Protein AF-A0A4Q4CP28-F1 (afdb_monomer)

Radius of gyration: 20.68 Å; Cα contacts (8 Å, |Δi|>4): 14; chains: 1; bounding box: 47×30×58 Å

Mean predicted aligned error: 13.51 Å

Structure (mmCIF, N/CA/C/O backbone):
data_AF-A0A4Q4CP28-F1
#
_entry.id   AF-A0A4Q4CP28-F1
#
loop_
_atom_site.group_PDB
_atom_site.id
_atom_site.type_symbol
_atom_site.label_atom_id
_atom_site.label_alt_id
_atom_site.label_comp_id
_atom_site.label_asym_id
_atom_site.label_entity_id
_atom_site.label_seq_id
_atom_site.pdbx_PDB_ins_code
_atom_site.Cartn_x
_atom_site.Cartn_y
_atom_site.Cartn_z
_atom_site.occupancy
_atom_site.B_iso_or_equiv
_atom_site.auth_seq_id
_atom_site.auth_comp_id
_atom_site.auth_asym_id
_atom_site.auth_atom_id
_atom_site.pdbx_PDB_model_num
ATOM 1 N N . MET A 1 1 ? 15.686 17.143 -4.594 1.00 51.91 1 MET A N 1
ATOM 2 C CA . MET A 1 1 ? 14.373 17.544 -4.028 1.00 51.91 1 MET A CA 1
ATOM 3 C C . MET A 1 1 ? 13.173 16.934 -4.764 1.00 51.91 1 MET A C 1
ATOM 5 O O . MET A 1 1 ? 12.097 16.880 -4.190 1.00 51.91 1 MET A O 1
ATOM 9 N 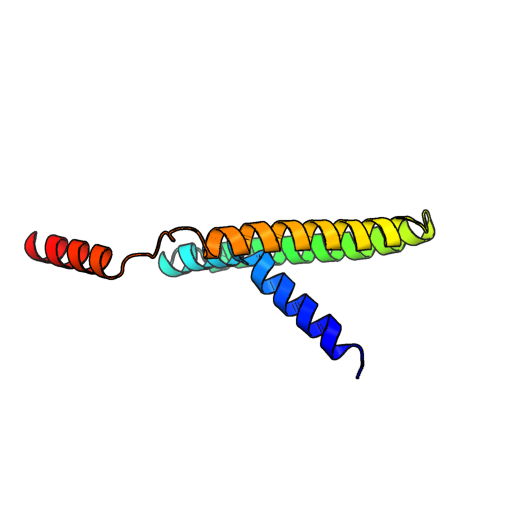N . THR A 1 2 ? 13.331 16.411 -5.984 1.00 61.72 2 THR A N 1
ATOM 10 C CA . THR A 1 2 ? 12.243 15.841 -6.805 1.00 61.72 2 THR A CA 1
ATOM 11 C C . THR A 1 2 ? 11.714 14.476 -6.349 1.00 61.72 2 THR A C 1
ATOM 13 O O . THR A 1 2 ? 10.580 14.151 -6.670 1.00 61.72 2 THR A O 1
ATOM 16 N N . ALA A 1 3 ? 12.474 13.693 -5.574 1.00 70.38 3 ALA A N 1
ATOM 17 C CA . ALA A 1 3 ? 12.052 12.363 -5.107 1.00 70.38 3 ALA A CA 1
ATOM 18 C C . ALA A 1 3 ? 11.120 12.386 -3.878 1.00 70.38 3 ALA A C 1
ATOM 20 O O . ALA A 1 3 ? 10.408 11.416 -3.623 1.00 70.38 3 ALA A O 1
ATOM 21 N N . ALA A 1 4 ? 11.090 13.495 -3.131 1.00 77.50 4 ALA A N 1
ATOM 22 C CA . ALA A 1 4 ? 10.295 13.603 -1.908 1.00 77.50 4 ALA A CA 1
ATOM 23 C C . ALA A 1 4 ? 8.786 13.581 -2.194 1.00 77.50 4 ALA A C 1
ATOM 25 O O . ALA A 1 4 ? 8.028 12.958 -1.460 1.00 77.50 4 ALA A O 1
ATOM 26 N N . VAL A 1 5 ? 8.358 14.220 -3.285 1.00 81.44 5 VAL A N 1
ATOM 27 C CA . VAL A 1 5 ? 6.943 14.311 -3.666 1.00 81.44 5 VAL A CA 1
ATOM 28 C C . VAL A 1 5 ? 6.391 12.952 -4.133 1.00 81.44 5 VAL A C 1
ATOM 30 O O . VAL A 1 5 ? 5.400 12.507 -3.558 1.00 81.44 5 VAL A O 1
ATOM 33 N N . PRO A 1 6 ? 7.026 12.227 -5.080 1.00 76.88 6 PRO A N 1
ATOM 34 C CA . PRO A 1 6 ? 6.618 10.865 -5.422 1.00 76.88 6 PRO A CA 1
ATOM 35 C C . PRO A 1 6 ? 6.671 9.921 -4.219 1.00 76.88 6 PRO A C 1
ATOM 37 O O . PRO A 1 6 ? 5.717 9.187 -3.988 1.00 76.88 6 PRO A O 1
ATOM 40 N N . GLY A 1 7 ? 7.741 9.978 -3.414 1.00 74.88 7 GLY A N 1
ATOM 41 C CA . GLY A 1 7 ? 7.875 9.146 -2.216 1.00 74.88 7 GLY A CA 1
ATOM 42 C C . GLY A 1 7 ? 6.759 9.388 -1.197 1.00 74.88 7 GLY A C 1
ATOM 43 O O . GLY A 1 7 ? 6.223 8.439 -0.632 1.00 74.88 7 GLY A O 1
ATOM 44 N N . PHE A 1 8 ? 6.344 10.645 -1.024 1.00 81.81 8 PHE A N 1
ATOM 45 C CA . PHE A 1 8 ? 5.222 11.017 -0.165 1.00 81.81 8 PHE A CA 1
ATOM 46 C C . PHE A 1 8 ? 3.889 10.443 -0.663 1.00 81.81 8 PHE A C 1
ATOM 48 O O . PHE A 1 8 ? 3.157 9.830 0.114 1.00 81.81 8 PHE A O 1
ATOM 55 N N . PHE A 1 9 ? 3.583 10.587 -1.957 1.00 81.44 9 PHE A N 1
ATOM 56 C CA . PHE A 1 9 ? 2.356 10.028 -2.533 1.00 81.44 9 PHE A CA 1
ATOM 57 C C . PHE A 1 9 ? 2.333 8.496 -2.490 1.00 81.44 9 PHE A C 1
ATOM 59 O O . PHE A 1 9 ? 1.283 7.913 -2.223 1.00 81.44 9 PHE A O 1
ATOM 66 N N . VAL A 1 10 ? 3.482 7.844 -2.684 1.00 78.44 10 VAL A N 1
ATOM 67 C CA . VAL A 1 10 ? 3.615 6.387 -2.552 1.00 78.44 10 VAL A CA 1
ATOM 68 C 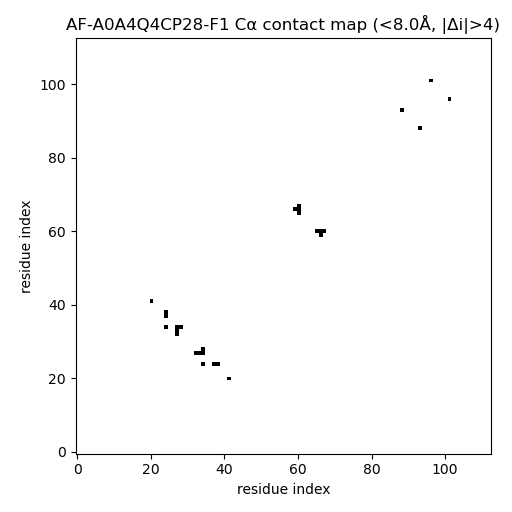C . VAL A 1 10 ? 3.345 5.943 -1.113 1.00 78.44 10 VAL A C 1
ATOM 70 O O . VAL A 1 10 ? 2.541 5.034 -0.912 1.00 78.44 10 VAL A O 1
ATOM 73 N N . LEU A 1 11 ? 3.929 6.610 -0.107 1.00 71.31 11 LEU A N 1
ATOM 74 C CA . LEU A 1 11 ? 3.650 6.305 1.304 1.00 71.31 11 LEU A CA 1
ATOM 75 C C . LEU A 1 11 ? 2.169 6.513 1.652 1.00 71.31 11 LEU A C 1
ATOM 77 O O . LEU A 1 11 ? 1.568 5.663 2.309 1.00 71.31 11 LEU A O 1
ATOM 81 N N . MET A 1 12 ? 1.560 7.608 1.186 1.00 73.31 12 MET A N 1
ATOM 82 C CA . MET A 1 12 ? 0.130 7.862 1.391 1.00 73.31 12 MET A CA 1
ATOM 83 C C . MET A 1 12 ? -0.752 6.794 0.740 1.00 73.31 12 MET A C 1
ATOM 85 O O . MET A 1 12 ? -1.703 6.319 1.362 1.00 73.31 12 MET A O 1
ATOM 89 N N . SER A 1 13 ? -0.420 6.370 -0.481 1.00 68.38 13 SER A N 1
ATOM 90 C CA . SER A 1 13 ? -1.163 5.323 -1.181 1.00 68.38 13 SER A CA 1
ATOM 91 C C . SER A 1 13 ? -1.022 3.964 -0.498 1.00 68.38 13 SER A C 1
ATOM 93 O O . SER A 1 13 ? -2.007 3.236 -0.433 1.00 68.38 13 SER A O 1
ATOM 95 N N . LEU A 1 14 ? 0.154 3.625 0.046 1.00 65.62 14 LEU A N 1
ATOM 96 C CA . LEU A 1 14 ? 0.350 2.389 0.812 1.00 65.62 14 LEU A CA 1
ATOM 97 C C . LEU A 1 14 ? -0.551 2.355 2.055 1.00 65.62 14 LEU A C 1
ATOM 99 O O . LEU A 1 14 ? -1.209 1.351 2.305 1.00 65.62 14 LEU A O 1
ATOM 103 N N . ILE A 1 15 ? -0.647 3.467 2.790 1.00 63.62 15 ILE A N 1
ATOM 104 C CA . 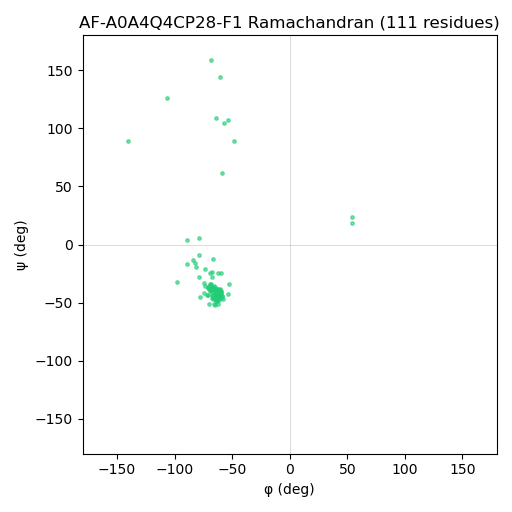ILE A 1 15 ? -1.480 3.573 4.000 1.00 63.62 15 ILE A CA 1
ATOM 105 C C . ILE A 1 15 ? -2.973 3.399 3.672 1.00 63.62 15 ILE A C 1
ATOM 107 O O . ILE A 1 15 ? -3.694 2.709 4.396 1.00 63.62 15 ILE A O 1
ATOM 111 N N . VAL A 1 16 ? -3.434 3.992 2.566 1.00 62.16 16 VAL A N 1
ATOM 112 C CA . VAL A 1 16 ? -4.833 3.909 2.114 1.00 62.16 16 VAL A CA 1
ATOM 113 C C . VAL A 1 16 ? -5.161 2.538 1.506 1.00 62.16 16 VAL A C 1
ATOM 115 O O . VAL A 1 16 ? -6.221 1.982 1.794 1.00 62.16 16 VAL A O 1
ATOM 118 N N . ALA A 1 17 ? -4.264 1.963 0.699 1.00 61.12 17 ALA A N 1
ATOM 119 C CA . ALA A 1 17 ? -4.470 0.677 0.026 1.00 61.12 17 ALA A CA 1
ATOM 120 C C . ALA A 1 17 ? -4.430 -0.510 1.002 1.00 61.12 17 ALA A C 1
ATOM 122 O O . ALA A 1 17 ? -5.251 -1.421 0.902 1.00 61.12 17 ALA A O 1
ATOM 123 N N . LEU A 1 18 ? -3.550 -0.460 2.008 1.00 61.06 18 LEU A N 1
ATOM 124 C CA . LEU A 1 18 ? -3.495 -1.431 3.108 1.00 61.06 18 LEU A CA 1
ATOM 125 C C . LEU A 1 18 ? -4.575 -1.170 4.176 1.00 61.06 18 LEU A C 1
ATOM 127 O O . LEU A 1 18 ? -4.619 -1.856 5.195 1.00 61.06 18 LEU A O 1
ATOM 131 N N . GLY A 1 19 ? -5.486 -0.210 3.961 1.00 57.91 19 GLY A N 1
ATOM 132 C CA . GLY A 1 19 ? -6.529 0.177 4.916 1.00 57.91 19 GLY A CA 1
ATOM 133 C C . GLY A 1 19 ? -7.375 -0.996 5.429 1.00 57.91 19 GLY A C 1
ATOM 134 O O . GLY A 1 19 ? -7.733 -1.024 6.603 1.00 57.91 19 GLY A O 1
ATOM 135 N N . ALA A 1 20 ? -7.626 -2.013 4.598 1.00 60.72 20 ALA A N 1
ATOM 136 C CA . ALA A 1 20 ? -8.318 -3.231 5.025 1.00 60.72 20 ALA A CA 1
ATOM 137 C C . ALA A 1 20 ? -7.486 -4.081 6.008 1.00 60.72 20 ALA A C 1
ATOM 139 O O . ALA A 1 20 ? -8.035 -4.591 6.987 1.00 60.72 20 ALA A O 1
ATOM 140 N N . GLN A 1 21 ? -6.168 -4.183 5.797 1.00 64.44 21 GLN A N 1
ATOM 141 C CA . GLN A 1 21 ? -5.257 -4.860 6.724 1.00 64.44 21 GLN A CA 1
ATOM 142 C C . GLN A 1 21 ? -5.117 -4.069 8.037 1.00 64.44 21 GLN A C 1
ATOM 144 O O . GLN A 1 21 ? -5.185 -4.653 9.119 1.00 64.44 21 GLN A O 1
ATOM 149 N N . ASN A 1 22 ? -5.049 -2.733 7.958 1.00 63.59 22 ASN A N 1
ATOM 150 C CA . ASN A 1 22 ? -5.020 -1.844 9.124 1.00 63.59 22 ASN A CA 1
ATOM 151 C C . ASN A 1 22 ? -6.306 -1.942 9.962 1.00 63.59 22 ASN A C 1
ATOM 153 O O . ASN A 1 22 ? -6.237 -2.000 11.187 1.00 63.59 22 ASN A O 1
ATOM 157 N N . VAL A 1 23 ? -7.482 -2.035 9.330 1.00 67.25 23 VAL A N 1
ATOM 158 C CA . VAL A 1 23 ? -8.771 -2.236 10.021 1.00 67.25 23 VAL A CA 1
ATOM 159 C C . VAL A 1 23 ? -8.874 -3.631 10.643 1.00 67.25 23 VAL A C 1
ATOM 161 O O . VAL A 1 23 ? -9.452 -3.773 11.722 1.00 67.25 23 VAL A O 1
ATOM 164 N N . PHE A 1 24 ? -8.306 -4.661 10.011 1.00 67.62 24 PHE A N 1
ATOM 165 C CA . PHE A 1 24 ? -8.252 -6.010 10.578 1.00 67.62 24 PHE A CA 1
ATOM 166 C C . PHE A 1 24 ? -7.361 -6.058 11.827 1.00 67.62 24 PHE A C 1
ATOM 168 O O . PHE A 1 24 ? -7.806 -6.534 12.873 1.00 67.62 24 PHE A O 1
ATOM 175 N N . VAL A 1 25 ? -6.162 -5.471 11.764 1.00 66.25 25 VAL A N 1
ATOM 176 C CA . VAL A 1 25 ? -5.264 -5.320 12.920 1.00 66.25 25 VAL A CA 1
ATOM 177 C C . VAL A 1 25 ? -5.906 -4.467 14.016 1.00 66.25 25 VAL A C 1
ATOM 179 O O . VAL A 1 25 ? -5.819 -4.834 15.181 1.00 66.25 25 VAL A O 1
ATOM 182 N N . LEU A 1 26 ? -6.620 -3.386 13.679 1.00 65.56 26 LEU A N 1
ATOM 183 C CA . LEU A 1 26 ? -7.368 -2.571 14.648 1.00 65.56 26 LEU A CA 1
ATOM 184 C C . LEU A 1 26 ? -8.510 -3.350 15.314 1.00 65.56 26 LEU A C 1
ATOM 186 O O . LEU A 1 26 ? -8.683 -3.252 16.526 1.00 65.56 26 LEU A O 1
ATOM 190 N N . ARG A 1 27 ? -9.270 -4.160 14.564 1.00 67.69 27 ARG A N 1
ATOM 191 C CA . ARG A 1 27 ? -10.330 -5.020 15.126 1.00 67.69 27 ARG A CA 1
ATOM 192 C C . ARG A 1 27 ? -9.764 -6.086 16.064 1.00 67.69 27 ARG A C 1
ATOM 194 O O . ARG A 1 27 ? -10.362 -6.337 17.108 1.00 67.69 27 ARG A O 1
ATOM 201 N N . GLN A 1 28 ? -8.620 -6.675 15.721 1.00 66.75 28 GLN A N 1
ATOM 202 C CA . GLN A 1 28 ? -7.902 -7.605 16.600 1.00 66.75 28 GLN A CA 1
ATOM 203 C C . GLN A 1 28 ? -7.288 -6.873 17.808 1.00 66.75 28 GLN A C 1
ATOM 205 O O . GLN A 1 28 ? -7.378 -7.349 18.935 1.00 66.75 28 GLN A O 1
ATOM 210 N N . GLY A 1 29 ? -6.771 -5.658 17.604 1.00 66.81 29 GLY A N 1
ATOM 211 C CA . GLY A 1 29 ? -6.246 -4.755 18.632 1.00 66.81 29 GLY A CA 1
ATOM 212 C C . GLY A 1 29 ? -7.275 -4.387 19.697 1.00 66.81 29 GLY A C 1
ATOM 213 O O . GLY A 1 29 ? -6.984 -4.448 20.891 1.00 66.81 29 GLY A O 1
ATOM 214 N N . VAL A 1 30 ? -8.503 -4.077 19.271 1.00 67.56 30 VAL A N 1
ATOM 215 C CA . VAL A 1 30 ? -9.645 -3.797 20.156 1.00 67.56 30 VAL A CA 1
ATOM 216 C C . VAL A 1 30 ? -10.099 -5.052 20.909 1.00 67.56 30 VAL A C 1
ATOM 218 O O . VAL A 1 30 ? -10.499 -4.947 22.066 1.00 67.56 30 VAL A O 1
ATOM 221 N N . ARG A 1 31 ? -9.999 -6.241 20.297 1.00 71.12 31 ARG A N 1
ATOM 222 C C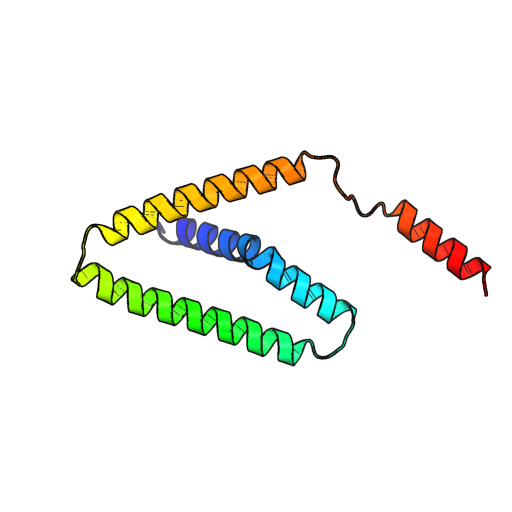A . ARG A 1 31 ? -10.305 -7.529 20.947 1.00 71.12 31 ARG A CA 1
ATOM 223 C C . ARG A 1 31 ? -9.193 -8.047 21.872 1.00 71.12 31 ARG A C 1
ATOM 225 O O . ARG A 1 31 ? -9.441 -8.989 22.612 1.00 71.12 31 ARG A O 1
ATOM 232 N N . ARG A 1 32 ? -8.006 -7.421 21.871 1.00 61.41 32 ARG A N 1
ATOM 233 C CA . ARG A 1 32 ? -6.837 -7.727 22.726 1.00 61.41 32 ARG A CA 1
ATOM 234 C C . ARG A 1 32 ? -6.342 -9.182 22.709 1.00 61.41 32 ARG A C 1
ATOM 236 O O . ARG A 1 32 ? -5.541 -9.561 23.558 1.00 61.41 32 ARG A O 1
ATOM 243 N N . GLU A 1 33 ? -6.714 -9.967 21.707 1.00 57.44 33 GLU A N 1
ATOM 244 C CA . GLU A 1 33 ? -6.225 -11.334 21.523 1.00 57.44 33 GLU A CA 1
ATOM 245 C C . GLU A 1 33 ? -5.229 -11.390 20.354 1.00 57.44 33 GLU A C 1
ATOM 247 O O . GLU A 1 33 ? -5.519 -10.941 19.251 1.00 57.44 33 GLU A O 1
ATOM 252 N N . HIS A 1 34 ? -4.031 -11.932 20.605 1.00 65.69 34 HIS A N 1
ATOM 253 C CA . HIS A 1 34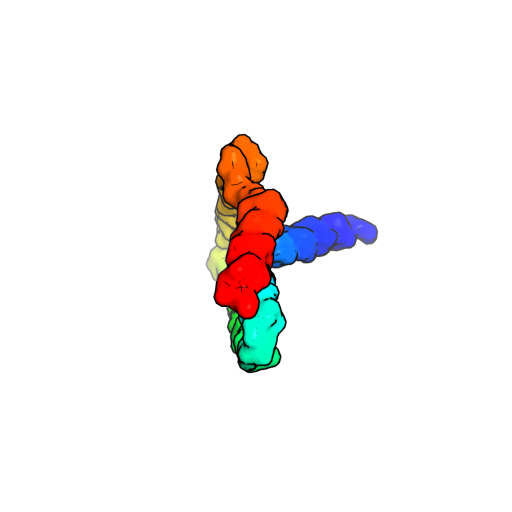 ? -3.037 -12.360 19.599 1.00 65.69 34 HIS A CA 1
ATOM 254 C C . HIS A 1 34 ? -2.597 -11.328 18.533 1.00 65.69 34 HIS A C 1
ATOM 256 O O . HIS A 1 34 ? -2.061 -11.695 17.486 1.00 65.69 34 HIS A O 1
ATOM 262 N N . VAL A 1 35 ? -2.731 -10.029 18.822 1.00 67.56 35 VAL A N 1
ATOM 263 C CA . VAL A 1 35 ? -2.395 -8.908 17.919 1.00 67.56 35 VAL A CA 1
ATOM 264 C C . VAL A 1 35 ? -0.963 -8.993 17.382 1.00 67.56 35 VAL A C 1
ATOM 266 O O . VAL A 1 35 ? -0.738 -8.796 16.192 1.00 67.56 35 VAL A O 1
ATOM 269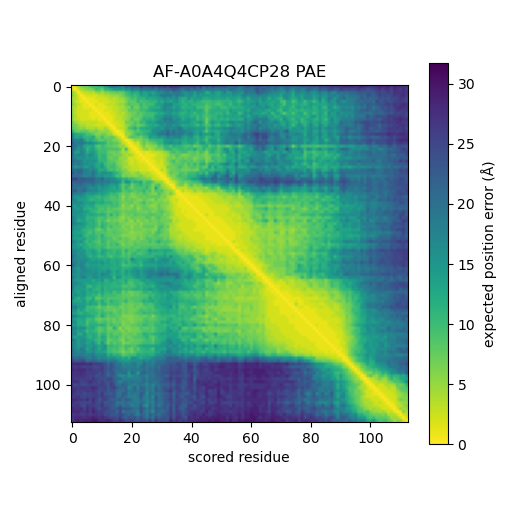 N N . GLY A 1 36 ? 0.005 -9.329 18.240 1.00 67.31 36 GLY A N 1
ATOM 270 C CA . GLY A 1 36 ? 1.418 -9.391 17.854 1.00 67.31 36 GLY A CA 1
ATOM 271 C C . GLY A 1 36 ? 1.718 -10.456 16.796 1.00 67.31 36 GLY A C 1
ATOM 272 O O . GLY A 1 36 ? 2.481 -10.195 15.870 1.00 67.31 36 GLY A O 1
ATOM 273 N N . LEU A 1 37 ? 1.078 -11.627 16.885 1.00 76.94 37 LEU A N 1
ATOM 274 C CA . LEU A 1 37 ? 1.290 -12.720 15.933 1.00 76.94 37 LEU A CA 1
ATOM 275 C C . LEU A 1 37 ? 0.687 -12.380 14.564 1.00 76.94 37 LEU A C 1
ATOM 277 O O . LEU A 1 37 ? 1.324 -12.577 13.532 1.00 76.94 37 LEU A O 1
ATOM 281 N N . VAL A 1 38 ? -0.523 -11.814 14.564 1.00 70.81 38 VAL A N 1
ATOM 282 C CA . VAL A 1 38 ? -1.215 -11.386 13.341 1.00 70.81 38 VAL A CA 1
ATOM 283 C C . VAL A 1 38 ? -0.411 -10.302 12.628 1.00 70.81 38 VAL A C 1
ATOM 285 O O . VAL A 1 38 ? -0.187 -10.406 11.426 1.00 70.81 38 VAL A O 1
ATOM 288 N N . VAL A 1 39 ? 0.076 -9.299 13.367 1.00 75.31 39 VAL A N 1
ATOM 289 C CA . VAL A 1 39 ? 0.908 -8.223 12.810 1.00 75.31 39 VAL A CA 1
ATOM 290 C C . VAL A 1 39 ? 2.215 -8.771 12.241 1.00 75.31 39 VAL A C 1
ATOM 292 O O . VAL A 1 39 ? 2.581 -8.394 11.134 1.00 75.31 39 VAL A O 1
ATOM 295 N N . ALA A 1 40 ? 2.893 -9.684 12.942 1.00 77.50 40 ALA A N 1
ATOM 296 C CA . ALA A 1 40 ? 4.144 -10.270 12.462 1.00 77.50 40 ALA A CA 1
ATOM 297 C C . ALA A 1 40 ? 3.960 -11.057 11.154 1.00 77.50 40 ALA A C 1
ATOM 299 O O . ALA A 1 40 ? 4.755 -10.904 10.229 1.00 77.50 40 ALA A O 1
ATOM 300 N N . ILE A 1 41 ? 2.893 -11.856 11.046 1.00 80.38 41 ILE A N 1
ATOM 301 C CA . ILE A 1 41 ? 2.589 -12.620 9.828 1.00 80.38 41 ILE A CA 1
ATOM 302 C C . ILE A 1 41 ? 2.212 -11.681 8.676 1.00 80.38 41 ILE A C 1
ATOM 304 O O . ILE A 1 41 ? 2.687 -11.872 7.556 1.00 80.38 41 ILE A O 1
ATOM 308 N N . CYS A 1 42 ? 1.391 -10.659 8.935 1.00 75.44 42 CYS A N 1
ATOM 309 C CA . CYS A 1 42 ? 0.962 -9.702 7.912 1.00 75.44 42 CYS A CA 1
ATOM 310 C C . CYS A 1 42 ? 2.147 -8.873 7.399 1.00 75.44 42 CYS A C 1
ATOM 312 O O . CYS A 1 42 ? 2.422 -8.869 6.204 1.00 75.44 42 CYS A O 1
ATOM 314 N N . ALA A 1 43 ? 2.921 -8.274 8.308 1.00 75.44 43 ALA A N 1
ATOM 315 C CA . ALA A 1 43 ? 4.097 -7.486 7.955 1.00 75.44 43 ALA A CA 1
ATOM 316 C C . ALA A 1 43 ? 5.173 -8.335 7.262 1.00 75.44 43 ALA A C 1
ATOM 318 O O . ALA A 1 43 ? 5.795 -7.882 6.304 1.00 75.44 43 ALA A O 1
ATOM 319 N N . GLY A 1 44 ? 5.369 -9.581 7.709 1.00 83.19 44 GLY A N 1
ATOM 320 C CA . GLY A 1 44 ? 6.272 -10.523 7.052 1.00 83.19 44 GLY A CA 1
ATOM 321 C C . GLY A 1 44 ? 5.823 -10.873 5.632 1.00 83.19 44 GLY A C 1
ATOM 322 O O . GLY A 1 44 ? 6.646 -10.902 4.720 1.00 83.19 44 GLY A O 1
ATOM 323 N N . SER A 1 45 ? 4.520 -11.083 5.430 1.00 79.12 45 SER A N 1
ATOM 324 C CA . SER A 1 45 ? 3.946 -11.383 4.112 1.00 79.12 45 SER A CA 1
ATOM 325 C C . SER A 1 45 ? 4.060 -10.193 3.161 1.00 79.12 45 SER A C 1
ATOM 327 O O . SER A 1 45 ? 4.507 -10.369 2.030 1.00 79.12 45 SER A O 1
ATOM 329 N N . ASP A 1 46 ? 3.730 -8.986 3.624 1.00 81.12 46 ASP A N 1
ATOM 330 C CA . ASP A 1 46 ? 3.854 -7.758 2.835 1.00 81.12 46 ASP A CA 1
ATOM 331 C C . ASP A 1 46 ? 5.315 -7.483 2.458 1.00 81.12 46 ASP A C 1
ATOM 333 O O . ASP A 1 46 ? 5.610 -7.184 1.301 1.00 81.12 46 ASP A O 1
ATOM 337 N N . ALA A 1 47 ? 6.253 -7.652 3.396 1.00 78.88 47 ALA A N 1
ATOM 338 C CA . ALA A 1 47 ? 7.678 -7.495 3.118 1.00 78.88 47 ALA A CA 1
ATOM 339 C C . ALA A 1 47 ? 8.173 -8.508 2.073 1.00 78.88 47 ALA A C 1
ATOM 341 O O . ALA A 1 47 ? 8.873 -8.129 1.133 1.00 78.88 47 ALA A O 1
ATOM 342 N N . LEU A 1 48 ? 7.782 -9.781 2.195 1.00 85.38 48 LEU A N 1
ATOM 343 C CA . LEU A 1 48 ? 8.138 -10.821 1.226 1.00 85.38 48 LEU A CA 1
ATOM 344 C C . LEU A 1 48 ? 7.553 -10.540 -0.161 1.00 85.38 48 LEU A C 1
ATOM 346 O O . LEU A 1 48 ? 8.268 -10.659 -1.153 1.00 85.38 48 LEU A O 1
ATOM 350 N N . LEU A 1 49 ? 6.284 -10.139 -0.236 1.00 82.81 49 LEU A N 1
ATOM 351 C CA . LEU A 1 49 ? 5.616 -9.792 -1.492 1.00 82.81 49 LEU A CA 1
ATOM 352 C C . LEU A 1 49 ? 6.258 -8.575 -2.167 1.00 82.81 49 LEU A C 1
ATOM 354 O O . LEU A 1 49 ? 6.477 -8.607 -3.377 1.00 82.81 49 LEU A O 1
ATOM 358 N N . ILE A 1 50 ? 6.616 -7.536 -1.405 1.00 81.19 50 ILE A N 1
ATOM 359 C CA . ILE A 1 50 ? 7.315 -6.355 -1.934 1.00 81.19 50 ILE A CA 1
ATOM 360 C C . ILE A 1 50 ? 8.693 -6.746 -2.473 1.00 81.19 50 ILE A C 1
ATOM 362 O O . ILE A 1 50 ? 9.033 -6.387 -3.600 1.00 81.19 50 ILE A O 1
ATOM 366 N N . LEU A 1 51 ? 9.478 -7.507 -1.703 1.00 83.81 51 LEU A N 1
ATOM 367 C CA . LEU A 1 51 ? 10.816 -7.938 -2.117 1.00 83.81 51 LEU A CA 1
ATOM 368 C C . LEU A 1 51 ? 10.768 -8.834 -3.359 1.00 83.81 51 LEU A C 1
ATOM 370 O O . LEU A 1 51 ? 11.548 -8.633 -4.289 1.00 83.81 51 LEU A O 1
ATOM 374 N N . ALA A 1 52 ? 9.838 -9.790 -3.400 1.00 84.12 52 ALA A N 1
ATOM 375 C CA . ALA A 1 52 ? 9.630 -10.649 -4.560 1.00 84.12 52 ALA A CA 1
ATOM 376 C C . ALA A 1 52 ? 9.174 -9.846 -5.787 1.00 84.12 52 ALA A C 1
ATOM 378 O O . ALA A 1 52 ? 9.653 -10.093 -6.892 1.00 84.12 52 ALA A O 1
ATOM 379 N N . GLY A 1 53 ? 8.295 -8.860 -5.590 1.00 81.12 53 GLY A N 1
ATOM 380 C CA . GLY A 1 53 ? 7.829 -7.961 -6.640 1.00 81.12 53 GLY A CA 1
ATOM 381 C C . GLY A 1 53 ? 8.963 -7.137 -7.243 1.00 81.12 53 GLY A C 1
ATOM 382 O O . GLY A 1 53 ? 9.148 -7.166 -8.455 1.00 81.12 53 GLY A O 1
ATOM 383 N N . VAL A 1 54 ? 9.768 -6.464 -6.415 1.00 82.94 54 VAL A N 1
ATOM 384 C CA . VAL A 1 54 ? 10.898 -5.642 -6.883 1.00 82.94 54 VAL A CA 1
ATOM 385 C C . VAL A 1 54 ? 11.958 -6.507 -7.565 1.00 82.94 54 VAL A C 1
ATOM 387 O O . VAL A 1 54 ? 12.345 -6.219 -8.691 1.00 82.94 54 VAL A O 1
ATOM 390 N N . ALA A 1 55 ? 12.378 -7.612 -6.940 1.00 81.75 55 ALA A N 1
ATOM 391 C CA . ALA A 1 55 ? 13.402 -8.491 -7.509 1.00 81.75 55 ALA A CA 1
ATOM 392 C C . ALA A 1 55 ? 12.928 -9.260 -8.758 1.00 81.75 55 ALA A C 1
ATOM 394 O O . ALA A 1 55 ? 13.747 -9.720 -9.558 1.00 81.75 55 ALA A O 1
ATOM 395 N N . GLY A 1 56 ? 11.618 -9.470 -8.902 1.00 79.19 56 GLY A N 1
ATOM 396 C CA . GLY A 1 56 ? 11.009 -10.074 -10.082 1.00 79.19 56 GLY A CA 1
ATOM 397 C C . GLY A 1 56 ? 10.894 -9.082 -11.235 1.00 79.19 56 GLY A C 1
ATOM 398 O O . GLY A 1 56 ? 11.262 -9.418 -12.358 1.00 79.19 56 GLY A O 1
ATOM 399 N N . LEU A 1 57 ? 10.434 -7.861 -10.951 1.00 79.38 57 LEU A N 1
ATOM 400 C CA . LEU A 1 57 ? 10.250 -6.814 -11.955 1.00 79.38 57 LEU A CA 1
ATOM 401 C C . LEU A 1 57 ? 11.590 -6.356 -12.547 1.00 79.38 57 LEU A C 1
ATOM 403 O O . LEU A 1 57 ? 11.690 -6.243 -13.762 1.00 79.38 57 LEU A O 1
ATOM 407 N N . ASP A 1 58 ? 12.624 -6.221 -11.712 1.00 76.62 58 ASP A N 1
ATOM 408 C CA . ASP A 1 58 ? 13.990 -5.843 -12.115 1.00 76.62 58 ASP A CA 1
ATOM 409 C C . ASP A 1 58 ? 14.591 -6.846 -13.121 1.00 76.62 58 ASP A C 1
ATOM 411 O O . ASP A 1 58 ? 15.161 -6.487 -14.151 1.00 76.62 58 ASP A O 1
ATOM 415 N N . ARG A 1 59 ? 14.370 -8.149 -12.892 1.00 77.75 59 ARG A N 1
ATOM 416 C CA . ARG A 1 59 ? 14.781 -9.195 -13.844 1.00 77.75 59 ARG A CA 1
ATOM 417 C C . ARG A 1 59 ? 13.928 -9.202 -15.108 1.00 77.75 59 ARG A C 1
ATOM 419 O O . ARG A 1 59 ? 14.443 -9.477 -16.189 1.00 77.75 59 ARG A O 1
ATOM 426 N N . LEU A 1 60 ? 12.632 -8.938 -14.985 1.00 77.69 60 LEU A N 1
ATOM 427 C CA . LEU A 1 60 ? 11.689 -9.020 -16.096 1.00 77.69 60 LEU A CA 1
ATOM 428 C C . LEU A 1 60 ? 11.829 -7.839 -17.068 1.00 77.69 60 LEU A C 1
ATOM 430 O O . LEU A 1 60 ? 11.691 -8.033 -18.274 1.00 77.69 60 LEU A O 1
ATOM 434 N N . GLU A 1 61 ? 12.179 -6.654 -16.566 1.00 76.44 61 GLU A N 1
ATOM 435 C CA . GLU A 1 61 ? 12.482 -5.464 -17.370 1.00 76.44 61 GLU A CA 1
ATOM 436 C C . GLU A 1 61 ? 13.653 -5.718 -18.330 1.00 76.44 61 GLU A C 1
ATOM 438 O 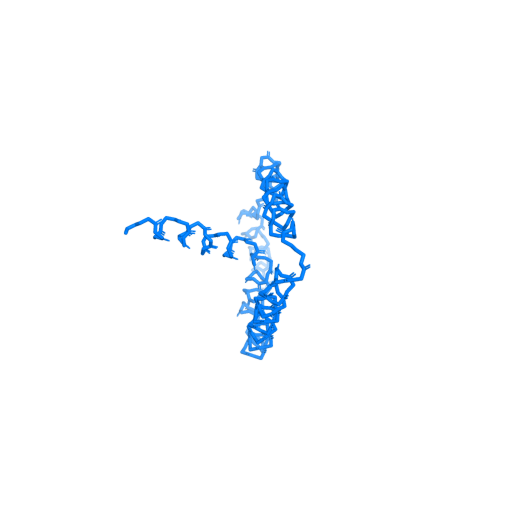O . GLU A 1 61 ? 13.575 -5.371 -19.508 1.00 76.44 61 GLU A O 1
ATOM 443 N N . SER A 1 62 ? 14.687 -6.431 -17.864 1.00 75.38 62 SER A N 1
ATOM 444 C CA . SER A 1 62 ? 15.838 -6.800 -18.699 1.00 75.38 62 SER A CA 1
ATOM 445 C C . SER A 1 62 ? 15.472 -7.704 -19.888 1.00 75.38 62 SER A C 1
ATOM 447 O O . SER A 1 62 ? 16.167 -7.704 -20.904 1.00 75.38 62 SER A O 1
ATOM 449 N N . ALA A 1 63 ? 14.368 -8.453 -19.784 1.00 78.81 63 ALA A N 1
ATOM 450 C CA . ALA A 1 63 ? 13.897 -9.376 -20.814 1.00 78.81 63 ALA A CA 1
ATOM 451 C C . ALA A 1 63 ? 12.796 -8.778 -21.711 1.00 78.81 63 ALA A C 1
ATOM 453 O O . ALA A 1 63 ? 12.697 -9.135 -22.885 1.00 78.81 63 ALA A O 1
ATOM 454 N N . LEU A 1 64 ? 11.947 -7.895 -21.174 1.00 78.81 64 LEU A N 1
ATOM 455 C CA . LEU A 1 64 ? 10.776 -7.338 -21.856 1.00 78.81 64 LEU A CA 1
ATOM 456 C C . LEU A 1 64 ? 10.624 -5.841 -21.515 1.00 78.81 64 LEU A C 1
ATOM 458 O O . LEU A 1 64 ? 9.885 -5.489 -20.595 1.00 78.81 64 LEU A O 1
ATOM 462 N N . PRO A 1 65 ? 11.243 -4.929 -22.286 1.00 75.88 65 PRO A N 1
ATOM 463 C CA . PRO A 1 65 ? 11.301 -3.499 -21.953 1.00 75.88 65 PRO A CA 1
ATOM 464 C C . PRO A 1 65 ? 9.943 -2.772 -21.997 1.00 75.88 65 PRO A C 1
ATOM 466 O O . PRO A 1 65 ? 9.811 -1.654 -21.515 1.00 75.88 65 PRO A O 1
ATOM 469 N N . TRP A 1 66 ? 8.899 -3.385 -22.560 1.00 81.88 66 TRP A N 1
ATOM 470 C CA . TRP A 1 66 ? 7.547 -2.810 -22.592 1.00 81.88 66 TRP A CA 1
ATOM 471 C C . TRP A 1 66 ? 6.736 -3.084 -21.314 1.00 81.88 66 TRP A C 1
ATOM 473 O O . TRP A 1 66 ? 5.696 -2.454 -21.102 1.00 81.88 66 TRP A O 1
ATOM 483 N N . ILE A 1 67 ? 7.196 -4.001 -20.452 1.00 81.62 67 ILE A N 1
ATOM 484 C CA . ILE A 1 67 ? 6.489 -4.369 -19.219 1.00 81.62 67 ILE A CA 1
ATOM 485 C C . ILE A 1 67 ? 6.433 -3.213 -18.228 1.00 81.62 67 ILE A C 1
ATOM 487 O O . ILE A 1 67 ? 5.400 -3.039 -17.585 1.00 81.62 67 ILE A O 1
ATOM 491 N N . GLU A 1 68 ? 7.476 -2.384 -18.148 1.00 79.50 68 GLU A N 1
ATOM 492 C CA . GLU A 1 68 ? 7.486 -1.200 -17.281 1.00 79.50 68 GLU A CA 1
ATOM 493 C C . GLU A 1 68 ? 6.321 -0.259 -17.628 1.00 79.50 68 GLU A C 1
ATOM 495 O O . GLU A 1 68 ? 5.552 0.155 -16.757 1.00 79.50 68 GLU A O 1
ATOM 500 N N . GLY A 1 69 ? 6.128 0.019 -18.922 1.00 82.25 69 GLY A N 1
ATOM 501 C CA . GLY A 1 69 ? 5.047 0.874 -19.406 1.00 82.25 69 GLY A CA 1
ATOM 502 C C . GLY A 1 69 ? 3.666 0.316 -19.063 1.00 82.25 69 GLY A C 1
ATOM 503 O O . GLY A 1 69 ? 2.816 1.041 -18.543 1.00 82.25 69 GLY A O 1
ATOM 504 N N . VAL A 1 70 ? 3.446 -0.981 -19.296 1.00 85.12 70 VAL A N 1
ATOM 505 C CA . VAL A 1 70 ? 2.168 -1.642 -18.982 1.00 85.12 70 VAL A CA 1
ATOM 506 C C . VAL A 1 70 ? 1.924 -1.699 -17.476 1.00 85.12 70 VAL A C 1
ATOM 508 O O . VAL A 1 70 ? 0.818 -1.396 -17.036 1.00 85.12 70 VAL A O 1
ATOM 511 N N . ALA A 1 71 ? 2.936 -2.028 -16.674 1.00 82.62 71 ALA A N 1
ATOM 512 C CA . ALA A 1 71 ? 2.825 -2.068 -15.219 1.00 82.62 71 ALA A CA 1
ATOM 513 C C . ALA A 1 71 ? 2.509 -0.679 -14.645 1.00 82.62 71 ALA A C 1
ATOM 515 O O . ALA A 1 71 ? 1.625 -0.540 -13.797 1.00 82.62 71 ALA A O 1
ATOM 516 N N . ARG A 1 72 ? 3.166 0.368 -15.158 1.00 83.44 72 ARG A N 1
ATOM 517 C CA . ARG A 1 72 ? 2.948 1.757 -14.742 1.00 83.44 72 ARG A CA 1
ATOM 518 C C . ARG A 1 72 ? 1.548 2.252 -15.092 1.00 83.44 72 ARG A C 1
ATOM 520 O O . ARG A 1 72 ? 0.844 2.762 -14.221 1.00 83.44 72 ARG A O 1
ATOM 527 N N . TRP A 1 73 ? 1.131 2.110 -16.349 1.00 86.81 73 TRP A N 1
ATOM 528 C CA . TRP A 1 73 ? -0.181 2.589 -16.795 1.00 86.81 73 TRP A CA 1
ATOM 529 C C . TRP A 1 73 ? -1.327 1.712 -16.285 1.00 86.81 73 TRP A C 1
ATOM 531 O O . TRP A 1 73 ? -2.370 2.240 -15.900 1.00 86.81 73 TRP A O 1
ATOM 541 N N . GLY A 1 74 ? -1.121 0.398 -16.194 1.00 86.50 74 GLY A N 1
ATOM 542 C CA . GLY A 1 74 ? -2.066 -0.538 -15.588 1.00 86.50 74 GLY A CA 1
ATOM 543 C C . GLY A 1 74 ? -2.276 -0.260 -14.100 1.00 86.50 74 GLY A C 1
ATOM 544 O O . GLY A 1 74 ? -3.417 -0.156 -13.651 1.00 86.50 74 GLY A O 1
ATOM 545 N N . GLY A 1 75 ? -1.191 -0.041 -13.348 1.00 80.75 75 GLY A N 1
ATOM 546 C CA . GLY A 1 75 ? -1.253 0.354 -11.939 1.00 80.75 75 GLY A CA 1
ATOM 547 C C . GLY A 1 75 ? -1.960 1.697 -11.737 1.00 80.75 75 GLY A C 1
ATOM 548 O O . GLY A 1 75 ? -2.833 1.810 -10.879 1.00 80.75 75 GLY A O 1
ATOM 549 N N . ALA A 1 76 ? -1.658 2.699 -12.567 1.00 83.56 76 ALA A N 1
ATOM 550 C CA . ALA A 1 76 ? -2.330 3.997 -12.522 1.00 83.56 76 ALA A CA 1
ATOM 551 C C . ALA A 1 76 ? -3.841 3.892 -12.803 1.00 83.56 76 ALA A C 1
ATOM 553 O O . ALA A 1 76 ? -4.641 4.473 -12.068 1.00 83.56 76 ALA A O 1
ATOM 554 N N . ALA A 1 77 ? -4.246 3.128 -13.824 1.00 86.56 77 ALA A N 1
ATOM 555 C CA . ALA A 1 77 ? -5.655 2.905 -14.147 1.00 86.56 77 ALA A CA 1
ATOM 556 C C . ALA A 1 77 ? -6.393 2.171 -13.016 1.00 86.56 77 ALA A C 1
ATOM 558 O O . ALA A 1 77 ? -7.503 2.558 -12.645 1.00 86.56 77 ALA A O 1
ATOM 559 N N . PHE A 1 78 ? -5.755 1.158 -12.423 1.00 82.50 78 PHE A N 1
ATOM 560 C CA . PHE A 1 78 ? -6.294 0.433 -11.276 1.00 82.50 78 PHE A CA 1
ATOM 561 C C . PHE A 1 78 ? -6.499 1.351 -10.063 1.00 82.50 78 PHE A C 1
ATOM 563 O O . PHE A 1 78 ? -7.584 1.366 -9.479 1.00 82.50 78 PHE A O 1
ATOM 570 N N . LEU A 1 79 ? -5.494 2.165 -9.714 1.00 82.06 79 LEU A N 1
ATOM 571 C CA . LEU A 1 79 ? -5.573 3.111 -8.597 1.00 82.06 79 LEU A CA 1
ATOM 572 C C . LEU A 1 79 ? -6.645 4.180 -8.823 1.00 82.06 79 LEU A C 1
ATOM 574 O O . LEU A 1 79 ? -7.400 4.480 -7.901 1.00 82.06 79 LEU A O 1
ATOM 578 N N . LEU A 1 80 ? -6.761 4.720 -10.041 1.00 84.44 80 LEU A N 1
ATOM 579 C CA . LEU A 1 80 ? -7.824 5.664 -10.399 1.00 84.44 80 LEU A CA 1
ATOM 580 C C . LEU A 1 80 ? -9.213 5.030 -10.264 1.00 84.44 80 LEU A C 1
ATOM 582 O O . LEU A 1 80 ? -10.108 5.632 -9.673 1.00 84.44 80 LEU A O 1
ATOM 586 N N . GLY A 1 81 ? -9.389 3.800 -10.755 1.00 86.12 81 GLY A N 1
ATOM 587 C CA . GLY A 1 81 ? -10.638 3.054 -10.602 1.00 86.12 81 GLY A CA 1
ATOM 588 C C . GLY A 1 81 ? -10.998 2.822 -9.133 1.00 86.12 81 GLY A C 1
ATOM 589 O O . GLY A 1 81 ? -12.125 3.094 -8.716 1.00 86.12 81 GLY A O 1
ATOM 590 N N . TYR A 1 82 ? -10.030 2.393 -8.321 1.00 78.12 82 TYR A N 1
ATOM 591 C CA . TYR A 1 82 ? -10.231 2.196 -6.887 1.00 78.12 82 TYR A CA 1
ATOM 592 C C . TYR A 1 82 ? -10.557 3.508 -6.162 1.00 78.12 82 TYR A C 1
ATOM 594 O O . TYR A 1 82 ? -11.489 3.548 -5.358 1.00 78.12 82 TYR A O 1
ATOM 602 N N . ALA A 1 83 ? -9.851 4.597 -6.482 1.00 78.88 83 ALA A N 1
ATOM 603 C CA . ALA A 1 83 ? -10.110 5.922 -5.927 1.00 78.88 83 ALA A CA 1
ATOM 604 C C . ALA A 1 83 ? -11.531 6.401 -6.249 1.00 78.88 83 ALA A C 1
ATOM 606 O O . ALA A 1 83 ? -12.213 6.915 -5.366 1.00 78.88 83 ALA A O 1
ATOM 607 N N . LEU A 1 84 ? -12.021 6.166 -7.471 1.00 85.38 84 LEU A N 1
ATOM 608 C CA . LEU A 1 84 ? -13.402 6.474 -7.849 1.00 85.38 84 LEU A CA 1
ATOM 609 C C . LEU A 1 84 ? -14.415 5.641 -7.056 1.00 85.38 84 LEU A C 1
ATOM 611 O O . LEU A 1 84 ? -15.411 6.185 -6.584 1.00 85.38 84 LEU A O 1
ATOM 615 N N . ILE A 1 85 ? -14.175 4.341 -6.865 1.00 82.69 85 ILE A N 1
ATOM 616 C CA . ILE A 1 85 ? -15.048 3.477 -6.053 1.00 82.69 85 ILE A CA 1
ATOM 617 C C . ILE A 1 85 ? -15.066 3.947 -4.592 1.00 82.69 85 ILE A C 1
ATOM 619 O O . ILE A 1 85 ? -16.135 4.042 -3.988 1.00 82.69 85 ILE A O 1
ATOM 623 N N . ALA A 1 86 ? -13.902 4.267 -4.028 1.00 76.19 86 ALA A N 1
ATOM 624 C CA . ALA A 1 86 ? -13.771 4.772 -2.665 1.00 76.19 86 ALA A CA 1
ATOM 625 C C . ALA A 1 86 ? -14.461 6.134 -2.496 1.00 76.19 86 ALA A C 1
ATOM 627 O O . ALA A 1 86 ? -15.209 6.333 -1.542 1.00 76.19 86 ALA A O 1
ATOM 628 N N . PHE A 1 87 ? -14.285 7.040 -3.457 1.00 79.94 87 PHE A N 1
ATOM 629 C CA . PHE A 1 87 ? -14.945 8.341 -3.478 1.00 79.94 87 PHE A CA 1
ATOM 630 C C . PHE A 1 87 ? -16.468 8.199 -3.574 1.00 79.94 87 PHE A C 1
ATOM 632 O O . PHE A 1 87 ? -17.204 8.829 -2.822 1.00 79.94 87 PHE A O 1
ATOM 639 N N . ARG A 1 88 ? -16.962 7.289 -4.423 1.00 80.88 88 ARG A N 1
ATOM 640 C CA . ARG A 1 88 ? -18.395 6.960 -4.498 1.00 80.88 88 ARG A CA 1
ATOM 641 C C . ARG A 1 88 ? -18.930 6.375 -3.193 1.00 80.88 88 ARG A C 1
ATOM 643 O O . ARG A 1 88 ? -20.047 6.701 -2.817 1.00 80.88 88 ARG A O 1
ATOM 650 N N . ARG A 1 89 ? -18.157 5.534 -2.497 1.00 73.19 89 ARG A N 1
ATOM 651 C CA . ARG A 1 89 ? -18.520 5.013 -1.167 1.00 73.19 89 ARG A CA 1
ATOM 652 C C . ARG A 1 89 ? -18.590 6.115 -0.114 1.00 73.19 89 ARG A C 1
ATOM 654 O O . ARG A 1 89 ? -19.491 6.077 0.709 1.00 73.19 89 ARG A O 1
ATOM 661 N N . ALA A 1 90 ? -17.685 7.090 -0.165 1.00 72.12 90 ALA A N 1
ATOM 662 C CA . ALA A 1 90 ? -17.709 8.247 0.728 1.00 72.12 90 ALA A CA 1
ATOM 663 C C . ALA A 1 90 ? -18.910 9.177 0.473 1.00 72.12 90 ALA A C 1
ATOM 665 O O . ALA A 1 90 ? -19.362 9.851 1.393 1.00 72.12 90 ALA A O 1
ATOM 666 N N . LEU A 1 91 ? -19.419 9.208 -0.764 1.00 79.12 91 LEU A N 1
ATOM 667 C CA . LEU A 1 91 ? -20.601 9.984 -1.156 1.00 79.12 91 LEU A CA 1
ATOM 668 C C . LEU A 1 91 ? -21.932 9.229 -1.000 1.00 79.12 91 LEU A C 1
ATOM 670 O O . LEU A 1 91 ? -22.990 9.855 -1.032 1.00 79.12 91 LEU A O 1
ATOM 674 N N . GLY A 1 92 ? -21.908 7.900 -0.874 1.00 70.62 92 GLY A N 1
ATOM 675 C CA . GLY A 1 92 ? -23.095 7.116 -0.533 1.00 70.62 92 GLY A CA 1
ATOM 676 C C . GLY A 1 92 ? -23.534 7.393 0.911 1.00 70.62 92 GLY A C 1
ATOM 677 O O . GLY A 1 92 ? -22.705 7.836 1.706 1.00 70.62 92 GLY A O 1
ATOM 678 N N . PRO A 1 93 ? -24.805 7.133 1.28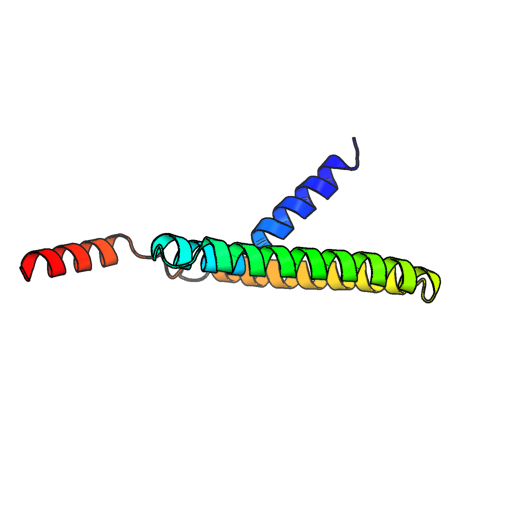3 1.00 58.47 93 PRO A N 1
ATOM 679 C CA . PRO A 1 93 ? -25.237 7.202 2.676 1.00 58.47 93 PRO A CA 1
ATOM 680 C C . PRO A 1 93 ? -24.349 6.248 3.467 1.00 58.47 93 PRO A C 1
ATOM 682 O O . PRO A 1 93 ? -24.430 5.032 3.296 1.00 58.47 93 PRO A O 1
ATOM 685 N N . GLY A 1 94 ? -23.407 6.805 4.222 1.00 57.03 94 GLY A N 1
ATOM 686 C CA . GLY A 1 94 ? -22.460 5.996 4.958 1.00 57.03 94 GLY A CA 1
ATOM 687 C C . GLY A 1 94 ? -23.222 5.119 5.939 1.00 57.03 94 GLY A C 1
ATOM 688 O O . GLY A 1 94 ? -24.155 5.592 6.589 1.00 57.03 94 GLY A O 1
ATOM 689 N N . ASP A 1 95 ? -22.728 3.900 6.145 1.00 55.59 95 ASP A N 1
ATOM 690 C CA . ASP A 1 95 ? -22.681 3.300 7.481 1.00 55.59 95 ASP A CA 1
ATOM 691 C C . ASP A 1 95 ? -21.848 4.231 8.382 1.00 55.59 95 ASP A C 1
ATOM 693 O O . ASP A 1 95 ? -20.767 3.893 8.872 1.00 55.59 95 ASP A O 1
ATOM 697 N N . ALA A 1 96 ? -22.318 5.469 8.558 1.00 54.69 96 ALA A N 1
ATOM 698 C CA . ALA A 1 96 ? -21.996 6.258 9.709 1.00 54.69 96 ALA A CA 1
ATOM 699 C C . ALA A 1 96 ? -22.386 5.331 10.846 1.00 54.69 96 ALA A C 1
ATOM 701 O O . ALA A 1 96 ? -23.563 5.037 11.033 1.00 54.69 96 ALA A O 1
ATOM 702 N N . LEU A 1 97 ? -21.373 4.779 11.510 1.00 55.41 97 LEU A N 1
ATOM 703 C CA . LEU A 1 97 ? -21.490 4.246 12.851 1.00 55.41 97 LEU A CA 1
ATOM 704 C C . LEU A 1 97 ? -22.199 5.337 13.637 1.00 55.41 97 LEU A C 1
ATOM 706 O O . LEU A 1 97 ? -21.525 6.246 14.114 1.00 55.41 97 LEU A O 1
ATOM 710 N N . ASP A 1 98 ? -23.532 5.308 13.653 1.00 57.81 98 ASP A N 1
ATOM 711 C CA . ASP A 1 98 ? -24.329 6.357 14.246 1.00 57.81 98 ASP A CA 1
ATOM 712 C C . ASP A 1 98 ? -23.965 6.308 15.725 1.00 57.81 98 ASP A C 1
ATOM 714 O O . ASP A 1 98 ? -24.284 5.327 16.413 1.00 57.81 98 ASP A O 1
ATOM 718 N N . PRO A 1 99 ? -23.221 7.307 16.232 1.00 57.41 99 PRO A N 1
ATOM 719 C CA . PRO A 1 99 ? -22.779 7.285 17.612 1.00 57.41 99 PRO A CA 1
ATOM 720 C C . PRO A 1 99 ? -23.989 7.237 18.549 1.00 57.41 99 PRO A C 1
ATOM 722 O O . PRO A 1 99 ? -23.876 6.725 19.662 1.00 57.41 99 PRO A O 1
ATOM 725 N N . ARG A 1 100 ? -25.159 7.710 18.081 1.00 58.16 100 ARG A N 1
ATOM 726 C CA . ARG A 1 100 ? -26.424 7.628 18.810 1.00 58.16 100 ARG A CA 1
ATOM 727 C C . ARG A 1 100 ? -26.915 6.194 18.940 1.00 58.16 100 ARG A C 1
ATOM 729 O O . ARG A 1 100 ? -27.377 5.842 20.014 1.00 58.16 100 ARG A O 1
ATOM 736 N N . GLN A 1 101 ? -26.766 5.352 17.922 1.00 65.00 101 GLN A N 1
ATOM 737 C CA . GLN A 1 101 ? -27.246 3.968 17.965 1.00 65.00 101 GLN A CA 1
ATOM 738 C C . GLN A 1 101 ? -26.439 3.124 18.964 1.00 65.00 101 GLN A C 1
ATOM 740 O O . GLN A 1 101 ? -27.019 2.415 19.779 1.00 65.00 101 GLN A O 1
ATOM 745 N N . ARG A 1 102 ? -25.111 3.313 19.020 1.00 63.03 102 ARG A N 1
ATOM 746 C CA . ARG A 1 102 ? -24.264 2.705 20.067 1.00 63.03 102 ARG A CA 1
ATOM 747 C C . ARG A 1 102 ? -24.525 3.252 21.467 1.00 63.03 102 ARG A C 1
ATOM 749 O O . ARG A 1 102 ? -24.417 2.506 22.437 1.00 63.03 102 ARG A O 1
ATOM 756 N N . ALA A 1 103 ? -24.820 4.546 21.589 1.00 63.28 103 ALA A N 1
ATOM 757 C CA . ALA A 1 103 ? -25.172 5.140 22.876 1.00 63.28 103 ALA A CA 1
ATOM 758 C C . ALA A 1 103 ? -26.515 4.596 23.392 1.00 63.28 103 ALA A C 1
ATOM 760 O O . ALA A 1 103 ? -26.637 4.338 24.585 1.00 63.28 103 ALA A O 1
ATOM 761 N N . LEU A 1 104 ? -27.485 4.368 22.502 1.00 66.94 104 LEU A N 1
ATOM 762 C CA . LEU A 1 104 ? -28.778 3.769 22.840 1.00 66.94 104 LEU A CA 1
ATOM 763 C C . LEU A 1 104 ? -28.632 2.300 23.266 1.00 66.94 104 LEU A C 1
ATOM 765 O O . LEU A 1 104 ? -29.125 1.947 24.332 1.00 66.94 104 LEU A O 1
ATOM 769 N N . GLU A 1 105 ? -27.867 1.484 22.532 1.00 68.69 105 GLU A N 1
ATOM 770 C CA . GLU A 1 105 ? -27.581 0.092 22.927 1.00 68.69 105 GLU A CA 1
ATOM 771 C C . GLU A 1 105 ? -26.843 0.004 24.277 1.00 68.69 105 GLU A C 1
ATOM 773 O O . GLU A 1 105 ? -27.121 -0.876 25.091 1.00 68.69 105 GLU A O 1
ATOM 778 N N . ALA A 1 106 ? -25.910 0.924 24.551 1.00 65.31 106 ALA A N 1
ATOM 779 C CA . ALA A 1 106 ? -25.188 0.966 25.824 1.00 65.31 106 ALA A CA 1
ATOM 780 C C . ALA A 1 106 ? -26.084 1.384 27.007 1.00 65.31 106 ALA A C 1
ATOM 782 O O . ALA A 1 106 ? -25.896 0.886 28.118 1.00 65.31 106 ALA A O 1
ATOM 783 N N . VAL A 1 107 ? -27.058 2.272 26.777 1.00 67.75 107 VAL A N 1
ATOM 784 C CA . VAL A 1 107 ? -28.059 2.672 27.781 1.00 67.75 107 VAL A CA 1
ATOM 785 C C . VAL A 1 107 ? -29.060 1.541 28.035 1.00 67.75 107 VAL A C 1
ATOM 787 O O . VAL A 1 107 ? -29.332 1.235 29.195 1.00 67.75 107 VAL A O 1
ATOM 790 N N . GLU A 1 108 ? -29.546 0.861 26.993 1.00 70.62 108 GLU A N 1
ATOM 791 C CA . GLU A 1 108 ? -30.422 -0.315 27.133 1.00 70.62 108 GLU A CA 1
ATOM 792 C C . GLU A 1 108 ? -29.721 -1.469 27.865 1.00 70.62 108 GLU A C 1
ATOM 794 O O . GLU A 1 108 ? -30.291 -2.065 28.779 1.00 70.62 108 GLU A O 1
ATOM 799 N N . ALA A 1 109 ? -28.449 -1.737 27.552 1.00 66.25 109 ALA A N 1
ATOM 800 C CA . ALA A 1 109 ? -27.648 -2.744 28.250 1.00 66.25 109 ALA A CA 1
ATOM 801 C C . ALA A 1 109 ? -27.336 -2.373 29.714 1.00 66.25 109 ALA A C 1
ATOM 803 O O . ALA A 1 109 ? -27.067 -3.258 30.530 1.00 66.25 109 ALA A O 1
ATOM 804 N N . GLY A 1 110 ? -27.358 -1.079 30.051 1.00 59.78 110 GLY A N 1
ATOM 805 C CA . GLY A 1 110 ? -27.223 -0.574 31.419 1.00 59.78 110 GLY A CA 1
ATOM 806 C C . GLY A 1 110 ? -28.508 -0.683 32.243 1.00 59.78 110 GLY A C 1
ATOM 807 O O . GLY A 1 110 ? -28.426 -0.845 33.453 1.00 59.78 110 GLY A O 1
ATOM 808 N N . HIS A 1 111 ? -29.678 -0.648 31.601 1.00 58.59 111 HIS A N 1
ATOM 809 C CA . HIS A 1 111 ? -30.985 -0.814 32.250 1.00 58.59 111 HIS A CA 1
ATOM 810 C C . HIS A 1 111 ? -31.381 -2.282 32.490 1.00 58.59 111 HIS A C 1
ATOM 812 O O . HIS A 1 111 ? -32.305 -2.548 33.254 1.00 58.59 111 HIS A O 1
ATOM 818 N N . ALA A 1 112 ? -30.706 -3.231 31.835 1.00 56.66 112 ALA A N 1
ATOM 819 C CA . ALA A 1 112 ? -30.941 -4.668 31.986 1.00 56.66 112 ALA A CA 1
ATOM 820 C C . ALA A 1 112 ? -30.109 -5.335 33.110 1.00 56.66 112 ALA A C 1
ATOM 822 O O . ALA A 1 112 ? -30.164 -6.558 33.252 1.00 56.66 112 ALA A O 1
ATOM 823 N N . ARG A 1 113 ? -29.333 -4.564 33.886 1.00 49.69 113 ARG A N 1
ATOM 824 C CA . ARG A 1 113 ? -28.634 -5.008 35.107 1.00 49.69 113 ARG A CA 1
ATOM 825 C C . ARG A 1 113 ? -29.223 -4.329 36.333 1.00 49.69 113 ARG A C 1
ATOM 827 O O . ARG A 1 113 ? -29.201 -4.982 37.397 1.00 49.69 113 ARG A O 1
#

Solvent-accessible surface area (backbone atoms only — not comparable to full-atom values): 6466 Å² total; per-residue (Å²): 125,78,63,58,59,59,52,49,54,51,53,53,47,50,58,60,71,44,38,67,58,53,50,49,52,48,55,32,49,75,66,71,56,67,45,70,60,54,50,51,55,50,54,50,49,53,52,50,52,52,51,51,48,54,63,47,48,62,57,44,41,79,77,39,76,64,50,58,58,49,52,52,53,50,50,51,53,51,52,52,52,49,50,51,54,53,52,51,53,71,71,39,91,61,88,62,78,50,66,64,59,56,51,50,53,54,50,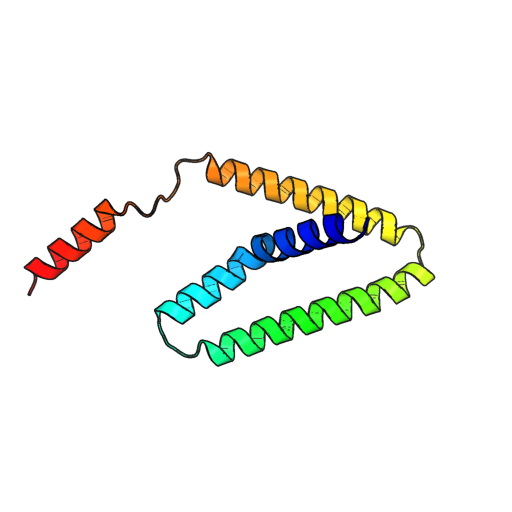54,61,60,72,76,110

Foldseek 3Di:
DVVVVVVVVVVVCVCVVCVVVVVVLVVVVVVVPPSVVSCCVVVVVVVVVVVCVVVVVVVVCVVPVCVVVCVVVVVVVVVVVVVVVVVVQVVPPHPPVPVVVVVVVVVVVVVVD

Sequence (113 aa):
MTAAVPGFFVLMSLIVALGAQNVFVLRQGVRREHVGLVVAICAGSDALLILAGVAGLDRLESALPWIEGVARWGGAAFLLGYALIAFRRALGPGDALDPRQRALEAVEAGHAR

pLDDT: mean 72.55, std 9.49, range [49.69, 86.81]

Secondary structure (DSSP, 8-state):
-TTHHHHHHHHHHHHHHTHHHHHHHHHHHHHTSSHHHHHHHHHHHHHHHHHHHHHHHHHHHHH-TTHHHHHHHHHHHHHHHHHHHHHHHHHS------HHHHHHHHHHHHHT-